Protein AF-A0A916GUB9-F1 (afdb_monomer_lite)

Radius of gyration: 24.17 Å; chains: 1; bounding box: 58×44×55 Å

Foldseek 3Di:
DDPVVVVVVVVPDDVVVVVVVVVVVVVVVVVVVVVVVPPDDPPPPDDDDDDPVPCPLCPDLVNLLPDDLVRLVVVLVVLVVQLVVCVVVVPPVSNVSSVVSSVSSVVSSVVVVCVVPVPD

Structure (mmCIF, N/CA/C/O backbone):
data_AF-A0A916GUB9-F1
#
_entry.id   AF-A0A916GUB9-F1
#
loop_
_atom_site.group_PDB
_atom_site.id
_atom_site.type_symbol
_atom_site.label_atom_id
_atom_site.label_alt_id
_atom_site.label_comp_id
_atom_site.label_asym_id
_atom_site.label_entity_id
_atom_site.label_seq_id
_atom_site.pdbx_PDB_ins_code
_atom_site.Cartn_x
_atom_site.Cartn_y
_atom_site.Cartn_z
_atom_site.occupancy
_atom_site.B_iso_or_equiv
_atom_site.auth_seq_id
_atom_site.auth_comp_id
_atom_site.auth_asym_id
_atom_site.auth_atom_id
_atom_site.pdbx_PDB_model_num
ATOM 1 N N . MET A 1 1 ? 25.498 33.301 -8.207 1.00 45.38 1 MET A N 1
ATOM 2 C CA . MET A 1 1 ? 26.503 32.468 -7.508 1.00 45.38 1 MET A CA 1
ATOM 3 C C . MET A 1 1 ? 27.447 31.891 -8.542 1.00 45.38 1 MET A C 1
ATOM 5 O O . MET A 1 1 ? 26.970 31.306 -9.508 1.00 45.38 1 MET A O 1
ATOM 9 N N . ARG A 1 2 ? 28.760 32.113 -8.405 1.00 70.56 2 ARG A N 1
ATOM 10 C CA . ARG A 1 2 ? 29.756 31.510 -9.309 1.00 70.56 2 ARG A CA 1
ATOM 11 C C . ARG A 1 2 ? 29.989 30.057 -8.880 1.00 70.56 2 ARG A C 1
ATOM 13 O O . ARG A 1 2 ? 30.106 29.785 -7.693 1.00 70.56 2 ARG A O 1
ATOM 20 N N . ILE A 1 3 ? 30.104 29.136 -9.842 1.00 69.81 3 ILE A N 1
ATOM 21 C CA . ILE A 1 3 ? 30.292 27.682 -9.622 1.00 69.81 3 ILE A CA 1
ATOM 22 C C . ILE A 1 3 ? 31.494 27.361 -8.701 1.00 69.81 3 ILE A C 1
ATOM 24 O O . ILE A 1 3 ? 31.486 26.340 -8.016 1.00 69.81 3 ILE A O 1
ATOM 28 N N . GLY A 1 4 ? 32.495 28.248 -8.625 1.00 65.88 4 GLY A N 1
ATOM 29 C CA . GLY A 1 4 ? 33.649 28.105 -7.729 1.00 65.88 4 GLY A CA 1
ATOM 30 C C . GLY A 1 4 ? 33.305 28.109 -6.232 1.00 65.88 4 GLY A C 1
ATOM 31 O O . GLY A 1 4 ? 33.873 27.316 -5.491 1.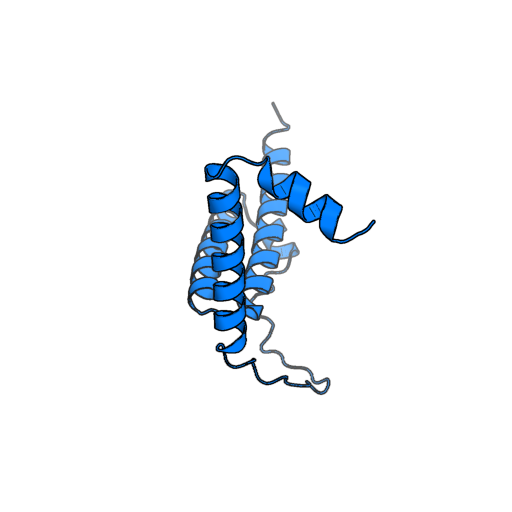00 65.88 4 GLY A O 1
ATOM 32 N N . GLU A 1 5 ? 32.329 28.912 -5.788 1.00 72.31 5 GLU A N 1
ATOM 33 C CA . GLU A 1 5 ? 31.966 29.040 -4.359 1.00 72.31 5 GLU A CA 1
ATOM 34 C C . GLU A 1 5 ? 31.295 27.774 -3.799 1.00 72.31 5 GLU A C 1
ATOM 36 O O . GLU A 1 5 ? 31.374 27.485 -2.608 1.00 72.31 5 GLU A O 1
ATOM 41 N N . ILE A 1 6 ? 30.630 26.999 -4.658 1.00 65.00 6 ILE A N 1
ATOM 42 C CA . ILE A 1 6 ? 29.949 25.757 -4.268 1.00 65.00 6 ILE A CA 1
ATOM 43 C C . ILE A 1 6 ? 30.963 24.620 -4.106 1.00 65.00 6 ILE A C 1
ATOM 45 O O . ILE A 1 6 ? 30.826 23.796 -3.202 1.00 65.00 6 ILE A O 1
ATOM 49 N N . ARG A 1 7 ? 32.000 24.593 -4.954 1.00 66.38 7 ARG A N 1
ATOM 50 C CA . ARG A 1 7 ? 33.064 23.584 -4.903 1.00 66.38 7 ARG A CA 1
ATOM 51 C C . ARG A 1 7 ? 33.929 23.744 -3.648 1.00 66.38 7 ARG A C 1
ATOM 53 O O . ARG A 1 7 ? 34.259 22.745 -3.023 1.00 66.38 7 ARG A O 1
ATOM 60 N N . ASP A 1 8 ? 34.188 24.985 -3.241 1.00 74.38 8 ASP A N 1
ATOM 61 C CA . ASP A 1 8 ? 34.954 25.305 -2.030 1.00 74.38 8 ASP A CA 1
ATOM 62 C C . ASP A 1 8 ? 34.211 24.877 -0.751 1.00 74.38 8 ASP A C 1
ATOM 64 O O . ASP A 1 8 ? 34.774 24.242 0.138 1.00 74.38 8 ASP A O 1
ATOM 68 N N . ARG A 1 9 ? 32.891 25.110 -0.692 1.00 69.00 9 ARG A N 1
ATOM 69 C CA . ARG A 1 9 ? 32.035 24.627 0.409 1.00 69.00 9 ARG A CA 1
ATOM 70 C C . ARG A 1 9 ? 31.974 23.109 0.488 1.00 69.00 9 ARG A C 1
ATOM 72 O O . ARG A 1 9 ? 31.916 22.560 1.583 1.00 69.00 9 ARG A O 1
ATOM 79 N N . TRP A 1 10 ? 31.987 22.440 -0.661 1.00 67.06 10 TRP A N 1
ATOM 80 C CA . TRP A 1 10 ? 32.025 20.985 -0.724 1.00 67.06 10 TRP A CA 1
ATOM 81 C C . TRP A 1 10 ? 33.336 20.419 -0.193 1.00 67.06 10 TRP A C 1
ATOM 83 O O . TRP A 1 10 ? 33.336 19.325 0.369 1.00 67.06 10 TRP A O 1
ATOM 93 N N . ASP A 1 11 ? 34.443 21.150 -0.332 1.00 75.44 11 ASP A N 1
ATOM 94 C CA . ASP A 1 11 ? 35.737 20.637 0.091 1.00 75.44 11 ASP A CA 1
ATOM 95 C C . ASP A 1 11 ? 35.897 20.575 1.616 1.00 75.44 11 ASP A C 1
ATOM 97 O O . ASP A 1 11 ? 36.527 19.649 2.124 1.00 75.44 11 ASP A O 1
ATOM 101 N N . HIS A 1 12 ? 35.193 21.456 2.334 1.00 73.56 12 HIS A N 1
ATOM 102 C CA . HIS A 1 12 ? 35.114 21.500 3.800 1.00 73.56 12 HIS A CA 1
ATOM 103 C C . HIS A 1 12 ? 34.238 20.401 4.420 1.00 73.56 12 HIS A C 1
ATOM 105 O O . HIS A 1 12 ? 34.196 20.247 5.642 1.00 73.56 12 HIS A O 1
ATOM 111 N N . VAL A 1 13 ? 33.511 19.635 3.606 1.00 72.19 13 VAL A N 1
ATOM 112 C CA . VAL A 1 13 ? 32.677 18.537 4.094 1.00 72.19 13 VAL A CA 1
ATOM 113 C C . VAL A 1 13 ? 33.550 17.292 4.295 1.00 72.19 13 VAL A C 1
ATOM 115 O O . VAL A 1 13 ? 34.334 16.927 3.418 1.00 72.19 13 VAL A O 1
ATOM 118 N N . SER A 1 14 ? 33.406 16.615 5.441 1.00 80.00 14 SER A N 1
ATOM 119 C CA . SER A 1 14 ? 34.119 15.364 5.751 1.00 80.00 14 SER A CA 1
ATOM 120 C C . SER A 1 14 ? 34.040 14.353 4.599 1.00 80.00 14 SER A C 1
ATOM 122 O O . SER A 1 14 ? 32.972 14.162 4.008 1.00 80.00 14 SER A O 1
ATOM 124 N N . GLN A 1 15 ? 35.151 13.657 4.309 1.00 74.19 15 GLN A N 1
ATOM 125 C CA . GLN A 1 15 ? 35.197 12.592 3.294 1.00 74.19 15 GLN A CA 1
ATOM 126 C C . GLN A 1 15 ? 34.095 11.543 3.497 1.00 74.19 15 GLN A C 1
ATOM 128 O O . GLN A 1 15 ? 33.574 11.007 2.522 1.00 74.19 15 GLN A O 1
ATOM 133 N N . GLN A 1 16 ? 33.686 11.299 4.743 1.00 73.00 16 GLN A N 1
ATOM 134 C CA . GLN A 1 16 ? 32.601 10.377 5.063 1.00 73.00 16 GLN A CA 1
ATOM 135 C C . GLN A 1 16 ? 31.252 10.856 4.503 1.00 73.00 16 GLN A C 1
ATOM 137 O O . GLN A 1 16 ? 30.517 10.080 3.902 1.00 73.00 16 GLN A O 1
ATOM 142 N N . THR A 1 17 ? 30.947 12.149 4.613 1.00 78.38 17 THR A N 1
ATOM 143 C CA . THR A 1 17 ? 29.738 12.743 4.026 1.00 78.38 17 THR A CA 1
ATOM 144 C C . THR A 1 17 ? 29.818 12.773 2.501 1.00 78.38 17 THR A C 1
ATOM 146 O O . THR A 1 17 ? 28.821 12.503 1.833 1.00 78.38 17 THR A O 1
ATOM 149 N N . LYS A 1 18 ? 31.011 13.027 1.935 1.00 78.56 18 LYS A N 1
ATOM 150 C CA . LYS A 1 18 ? 31.235 12.923 0.482 1.00 78.56 18 LYS A CA 1
ATOM 151 C C . LYS A 1 18 ? 30.940 11.499 -0.015 1.00 78.56 18 LYS A C 1
ATOM 153 O O . LYS A 1 18 ? 30.280 11.340 -1.038 1.00 78.56 18 LYS A O 1
ATOM 158 N N . ALA A 1 19 ? 31.358 10.476 0.735 1.00 78.94 19 ALA A N 1
ATOM 159 C CA . ALA A 1 19 ? 31.106 9.071 0.419 1.00 78.94 19 ALA A CA 1
ATOM 160 C C . ALA A 1 19 ? 29.618 8.691 0.514 1.00 78.94 19 ALA A C 1
ATOM 162 O O . ALA A 1 19 ? 29.123 7.978 -0.355 1.00 78.94 19 ALA A O 1
ATOM 163 N N . ILE A 1 20 ? 28.885 9.207 1.508 1.00 80.12 20 ILE A N 1
ATOM 164 C CA . ILE A 1 20 ? 27.432 8.984 1.633 1.00 80.12 20 ILE A CA 1
ATOM 165 C C . ILE A 1 20 ? 26.688 9.577 0.432 1.00 80.12 20 ILE A C 1
ATOM 167 O O . ILE A 1 20 ? 25.839 8.912 -0.158 1.00 80.12 20 ILE A O 1
ATOM 171 N N . ILE A 1 21 ? 27.028 10.804 0.029 1.00 83.31 21 ILE A N 1
ATOM 172 C CA . ILE A 1 21 ? 26.383 11.457 -1.117 1.00 83.31 21 ILE A CA 1
ATOM 173 C C . ILE A 1 21 ? 26.734 10.732 -2.421 1.00 83.31 21 ILE A C 1
ATOM 175 O O . ILE A 1 21 ? 25.843 10.465 -3.224 1.00 83.31 21 ILE A O 1
ATOM 179 N N . ALA A 1 22 ? 28.001 10.356 -2.620 1.00 81.06 22 ALA A N 1
ATOM 180 C CA . ALA A 1 22 ? 28.410 9.565 -3.779 1.00 81.06 22 ALA A CA 1
ATOM 181 C C . ALA A 1 22 ? 27.686 8.206 -3.831 1.00 81.06 22 ALA A C 1
ATOM 183 O O . ALA A 1 22 ? 27.224 7.799 -4.896 1.00 81.06 22 ALA A O 1
ATOM 184 N N . GLY A 1 23 ? 27.518 7.544 -2.681 1.00 80.81 23 GLY A N 1
ATOM 185 C CA . GLY A 1 23 ? 26.741 6.312 -2.560 1.00 80.81 23 GLY A CA 1
ATOM 186 C C . GLY A 1 23 ? 25.264 6.506 -2.913 1.00 80.81 23 GLY A C 1
ATOM 187 O O . GLY A 1 23 ? 24.708 5.718 -3.673 1.00 80.81 23 GLY A O 1
ATOM 188 N N . GLY A 1 24 ? 24.638 7.587 -2.438 1.00 83.31 24 GLY A N 1
ATOM 189 C CA . GLY A 1 24 ? 23.251 7.921 -2.776 1.00 83.31 24 GLY A CA 1
ATOM 190 C C . GLY A 1 24 ? 23.048 8.189 -4.271 1.00 83.31 24 GLY A C 1
ATOM 191 O O . GLY A 1 24 ? 22.119 7.656 -4.876 1.00 83.31 24 GLY A O 1
ATOM 192 N N . VAL A 1 25 ? 23.953 8.952 -4.892 1.00 86.94 25 VAL A N 1
ATOM 193 C CA . VAL A 1 25 ? 23.923 9.221 -6.341 1.00 86.94 25 VAL A CA 1
ATOM 194 C C . VAL A 1 25 ? 24.086 7.930 -7.149 1.00 86.94 25 VAL A C 1
ATOM 196 O O . VAL A 1 25 ? 23.391 7.750 -8.148 1.00 86.94 25 VAL A O 1
ATOM 199 N N . LEU A 1 26 ? 24.943 7.005 -6.702 1.00 84.56 26 LEU A N 1
ATOM 200 C CA . LEU A 1 26 ? 25.152 5.713 -7.360 1.00 84.56 26 LEU A CA 1
ATOM 201 C C . LEU A 1 26 ? 23.878 4.851 -7.367 1.00 84.56 26 LEU A C 1
ATOM 203 O O . LEU A 1 26 ? 23.546 4.268 -8.397 1.00 84.56 26 LEU A O 1
ATOM 207 N N . VAL A 1 27 ? 23.139 4.802 -6.253 1.00 84.81 27 VAL A N 1
ATOM 208 C CA . VAL A 1 27 ? 21.881 4.037 -6.150 1.00 84.81 27 VAL A CA 1
ATOM 209 C C . VAL A 1 27 ? 20.796 4.620 -7.057 1.00 84.81 27 VAL A C 1
ATOM 211 O O . VAL A 1 27 ? 20.108 3.870 -7.747 1.00 84.81 27 VAL A O 1
ATOM 214 N N . ILE A 1 28 ? 20.670 5.949 -7.112 1.00 82.56 28 ILE A N 1
ATOM 215 C CA . ILE A 1 28 ? 19.690 6.624 -7.977 1.00 82.56 28 ILE A CA 1
ATOM 216 C C . ILE A 1 28 ? 20.023 6.396 -9.455 1.00 82.56 28 ILE A C 1
ATOM 218 O O . ILE A 1 28 ? 19.137 6.062 -10.241 1.00 82.56 28 ILE A O 1
ATOM 222 N N . ALA A 1 29 ? 21.297 6.528 -9.833 1.00 81.56 29 ALA A N 1
ATOM 223 C CA . ALA A 1 29 ? 21.741 6.273 -11.200 1.00 81.56 29 ALA A CA 1
ATOM 224 C C . ALA A 1 29 ? 21.477 4.818 -11.619 1.00 81.56 29 ALA A C 1
ATOM 226 O O . ALA A 1 29 ? 20.977 4.575 -12.716 1.00 81.56 29 ALA A O 1
ATOM 227 N N . LEU A 1 30 ? 21.747 3.855 -10.732 1.00 84.94 30 LEU A N 1
ATOM 228 C CA . LEU A 1 30 ? 21.461 2.444 -10.985 1.00 84.94 30 LEU A CA 1
ATOM 229 C C . LEU A 1 30 ? 19.952 2.185 -11.117 1.00 84.94 30 LEU A C 1
ATOM 231 O O . LEU A 1 30 ? 19.537 1.484 -12.036 1.00 84.94 30 LEU A O 1
ATOM 235 N N . GLY A 1 31 ? 19.128 2.800 -10.262 1.00 82.62 31 GLY A N 1
ATOM 236 C CA . GLY A 1 31 ? 17.667 2.729 -10.351 1.00 82.62 31 GLY A CA 1
ATOM 237 C C . GLY A 1 31 ? 17.119 3.294 -11.664 1.00 82.62 31 GLY A C 1
ATOM 238 O O . GLY A 1 31 ? 16.232 2.693 -12.265 1.00 82.62 31 GLY A O 1
ATOM 239 N N . TRP A 1 32 ? 17.691 4.395 -12.162 1.00 86.94 32 TRP A N 1
ATOM 240 C CA . TRP A 1 32 ? 17.301 4.989 -13.445 1.00 86.94 32 TRP A CA 1
ATOM 241 C C . TRP A 1 32 ? 17.700 4.120 -14.644 1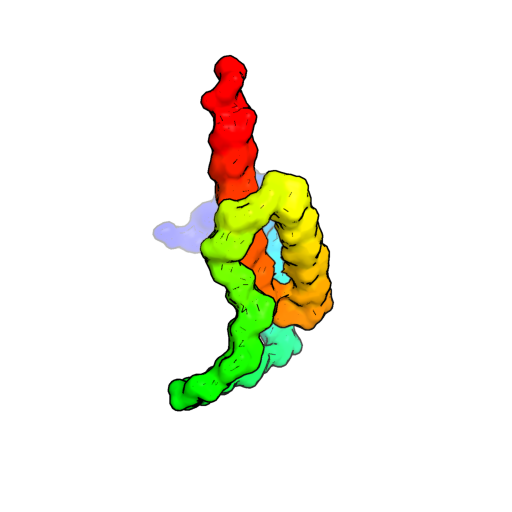.00 86.94 32 TRP A C 1
ATOM 243 O O . TRP A 1 32 ? 16.923 3.962 -15.581 1.00 86.94 32 TRP A O 1
ATOM 253 N N . ILE A 1 33 ? 18.893 3.517 -14.618 1.00 79.50 33 ILE A N 1
ATOM 254 C CA . ILE A 1 33 ? 19.333 2.586 -15.669 1.00 79.50 33 ILE A CA 1
ATOM 255 C C . ILE A 1 33 ? 18.430 1.346 -15.701 1.00 79.50 33 ILE A C 1
ATOM 257 O O . ILE A 1 33 ? 18.020 0.926 -16.780 1.00 79.50 33 ILE A O 1
ATOM 261 N N . ILE A 1 34 ? 18.067 0.792 -14.539 1.00 76.69 34 ILE A N 1
ATOM 262 C CA . ILE A 1 34 ? 17.118 -0.329 -14.447 1.00 76.69 34 ILE A CA 1
ATOM 263 C C . ILE A 1 34 ? 15.740 0.082 -14.983 1.00 76.69 34 ILE A C 1
ATOM 265 O O . ILE A 1 34 ? 15.150 -0.664 -15.759 1.00 76.69 34 ILE A O 1
ATOM 269 N N . TYR A 1 35 ? 15.256 1.280 -14.641 1.00 75.31 35 TYR A N 1
ATOM 270 C CA . TYR A 1 35 ? 14.010 1.838 -15.176 1.00 75.31 35 TYR A CA 1
ATOM 271 C C . TYR A 1 35 ? 14.014 1.955 -16.711 1.00 75.31 35 TYR A C 1
ATOM 273 O O . TYR A 1 35 ? 13.008 1.653 -17.340 1.00 75.31 35 TYR A O 1
ATOM 281 N N . LEU A 1 36 ? 15.142 2.332 -17.325 1.00 75.69 36 LEU A N 1
ATOM 282 C CA . LEU A 1 36 ? 15.275 2.416 -18.788 1.00 75.69 36 LEU A CA 1
ATOM 283 C C . LEU A 1 36 ? 15.425 1.052 -19.482 1.00 75.69 36 LEU A C 1
ATOM 285 O O . LEU A 1 36 ? 15.122 0.938 -20.668 1.00 75.69 36 LEU A O 1
ATOM 289 N N . LEU A 1 37 ? 15.934 0.039 -18.775 1.00 73.50 37 LEU A N 1
ATOM 290 C CA . LEU A 1 37 ? 16.090 -1.327 -19.291 1.00 73.50 37 LEU A CA 1
ATOM 291 C C . LEU A 1 37 ? 14.822 -2.172 -19.127 1.00 73.50 37 LEU A C 1
ATOM 293 O O . LEU A 1 37 ? 14.666 -3.175 -19.824 1.00 73.50 37 LEU A O 1
ATOM 297 N N . LEU A 1 38 ? 13.919 -1.774 -18.227 1.00 70.25 38 LEU A N 1
ATOM 298 C CA . LEU A 1 38 ? 12.570 -2.317 -18.172 1.00 70.25 38 LEU A CA 1
ATOM 299 C C . LEU A 1 38 ? 11.843 -1.909 -19.464 1.00 70.25 38 LEU A C 1
ATOM 301 O O . LEU A 1 38 ? 11.738 -0.714 -19.747 1.00 70.25 38 LEU A O 1
ATOM 3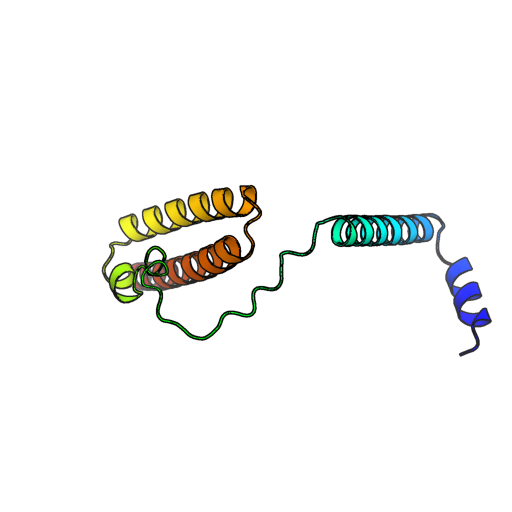05 N N . PRO A 1 39 ? 11.364 -2.869 -20.275 1.00 54.12 39 PRO A N 1
ATOM 306 C CA . PRO A 1 39 ? 10.597 -2.543 -21.466 1.00 54.12 39 PRO A CA 1
ATOM 307 C C . PRO A 1 39 ? 9.377 -1.739 -21.026 1.00 54.12 39 PRO A C 1
ATOM 309 O O . PRO A 1 39 ? 8.570 -2.223 -20.231 1.00 54.12 39 PRO A O 1
ATOM 312 N N . ALA A 1 40 ? 9.277 -0.495 -21.502 1.00 56.16 40 ALA A N 1
ATOM 313 C CA . ALA A 1 40 ? 8.115 0.334 -21.234 1.00 56.16 40 ALA A CA 1
ATOM 314 C C . ALA A 1 40 ? 6.866 -0.467 -21.642 1.00 56.16 40 ALA A C 1
ATOM 316 O O . ALA A 1 40 ? 6.834 -0.979 -22.770 1.00 56.16 40 ALA A O 1
ATOM 317 N N . PRO A 1 41 ? 5.876 -0.637 -20.747 1.00 53.81 41 PRO A N 1
ATOM 318 C CA . PRO A 1 41 ? 4.651 -1.331 -21.102 1.00 53.81 41 PRO A CA 1
ATOM 3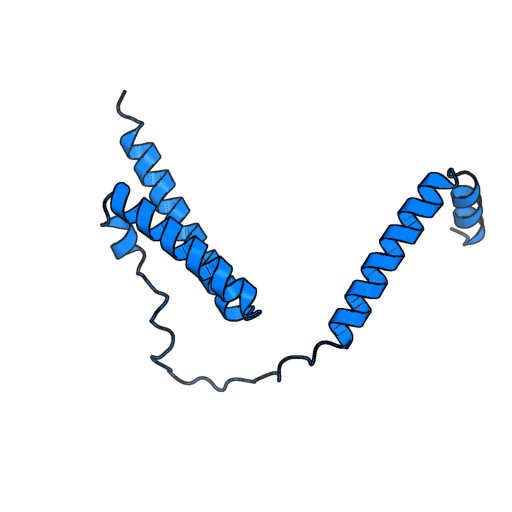19 C C . PRO A 1 41 ? 4.058 -0.632 -22.332 1.00 53.81 41 PRO A C 1
ATOM 321 O O . PRO A 1 41 ? 4.089 0.604 -22.396 1.00 53.81 41 PRO A O 1
ATOM 324 N N . PRO A 1 42 ? 3.593 -1.384 -23.345 1.00 51.62 42 PRO A N 1
ATOM 325 C CA . PRO A 1 42 ? 3.015 -0.782 -24.534 1.00 51.62 42 PRO A CA 1
ATOM 326 C C . PRO A 1 42 ? 1.900 0.160 -24.085 1.00 51.62 42 PRO A C 1
ATOM 328 O O . PRO A 1 42 ? 0.993 -0.247 -23.364 1.00 51.62 42 PRO A O 1
ATOM 331 N N . VAL A 1 43 ? 2.000 1.433 -24.466 1.00 54.97 43 VAL A N 1
ATOM 332 C CA . VAL A 1 43 ? 0.953 2.419 -24.202 1.00 54.97 43 VAL A CA 1
ATOM 333 C C . VAL A 1 43 ? -0.265 1.992 -25.015 1.00 54.97 43 VAL A C 1
ATOM 335 O O . VAL A 1 43 ? -0.354 2.263 -26.212 1.00 54.97 43 VAL A O 1
ATOM 338 N N . VAL A 1 44 ? -1.177 1.264 -24.376 1.00 57.59 44 VAL A N 1
ATOM 339 C CA . VAL A 1 44 ? -2.487 0.948 -24.935 1.00 57.59 44 VAL A CA 1
ATOM 340 C C . VAL A 1 44 ? -3.332 2.206 -24.782 1.00 57.59 44 VAL A C 1
ATOM 342 O O . VAL A 1 44 ? -3.765 2.559 -23.690 1.00 57.59 44 VAL A O 1
ATOM 345 N N . LEU A 1 45 ? -3.518 2.929 -25.884 1.00 54.41 45 LEU A N 1
ATOM 346 C CA . LEU A 1 45 ? -4.577 3.925 -25.989 1.00 54.41 45 LEU A CA 1
ATOM 347 C C . LEU A 1 45 ? -5.895 3.151 -26.105 1.00 54.41 45 LEU A C 1
ATOM 349 O O . LEU A 1 45 ? -6.248 2.714 -27.199 1.00 54.41 45 LEU A O 1
ATOM 353 N N . GLU A 1 46 ? -6.581 2.918 -24.987 1.00 50.06 46 GLU A N 1
ATOM 354 C CA . GLU A 1 46 ? -7.910 2.300 -24.999 1.00 50.06 46 GLU A CA 1
ATOM 355 C C . GLU A 1 46 ? -8.925 3.224 -25.693 1.00 50.06 46 GLU A C 1
ATOM 357 O O . GLU A 1 46 ? -9.109 4.374 -25.275 1.00 50.06 46 GLU A O 1
ATOM 362 N N . PRO A 1 47 ? -9.624 2.756 -26.742 1.00 46.22 47 PRO A N 1
ATOM 363 C CA . PRO A 1 47 ? -10.889 3.345 -27.127 1.00 46.22 47 PRO A CA 1
ATOM 364 C C . PRO A 1 47 ? -11.959 2.912 -26.118 1.00 46.22 47 PRO A C 1
ATOM 366 O O . PRO A 1 47 ? -12.139 1.726 -25.864 1.00 46.22 47 PRO A O 1
ATOM 369 N N . SER A 1 48 ? -12.675 3.898 -25.577 1.00 51.34 48 SER A N 1
ATOM 370 C CA . SER A 1 48 ? -13.911 3.760 -24.796 1.00 51.34 48 SER A CA 1
ATOM 371 C C . SER A 1 48 ? -14.753 2.551 -25.228 1.00 51.34 48 SER A C 1
ATOM 373 O O . SER A 1 48 ? -15.293 2.540 -26.336 1.00 51.34 48 SER A O 1
ATOM 375 N N . GLY A 1 49 ? -14.897 1.559 -24.355 1.00 45.06 49 GLY A N 1
ATOM 376 C CA . GLY A 1 49 ? -15.740 0.395 -24.599 1.00 45.06 49 GLY A CA 1
ATOM 377 C C . GLY A 1 49 ? -15.921 -0.426 -23.329 1.00 45.06 49 GLY A C 1
ATOM 378 O O . GLY A 1 49 ? -14.948 -0.926 -22.784 1.00 45.06 49 GLY A O 1
ATOM 379 N N . ASP A 1 50 ? -17.168 -0.504 -22.863 1.00 55.53 50 ASP A N 1
ATOM 380 C CA . ASP A 1 50 ? -17.698 -1.432 -21.856 1.00 55.53 50 ASP A CA 1
ATOM 381 C C . ASP A 1 50 ? -16.969 -2.791 -21.830 1.00 55.53 50 ASP A C 1
ATOM 383 O O . ASP A 1 50 ? -17.112 -3.571 -22.773 1.00 55.53 50 ASP A O 1
ATOM 387 N N . ASP A 1 51 ? -16.257 -3.111 -20.740 1.00 48.66 51 ASP A N 1
ATOM 388 C CA . ASP A 1 51 ? -15.762 -4.471 -20.496 1.00 48.66 51 ASP A CA 1
ATOM 389 C C . ASP A 1 51 ? -16.153 -4.970 -19.081 1.00 48.66 51 ASP A C 1
ATOM 391 O O . ASP A 1 51 ? -15.655 -4.466 -18.063 1.00 48.66 51 ASP A O 1
ATOM 395 N N . PRO A 1 52 ? -17.074 -5.951 -18.967 1.00 48.34 52 PRO A N 1
ATOM 396 C CA . PRO A 1 52 ? -17.585 -6.470 -17.692 1.00 48.34 52 PRO A CA 1
ATOM 397 C C . PRO A 1 52 ? -16.563 -7.300 -16.887 1.00 48.34 52 PRO A C 1
ATOM 399 O O . PRO A 1 52 ? -16.862 -7.727 -15.766 1.00 48.34 52 PRO A O 1
ATOM 402 N N . ALA A 1 53 ? -15.348 -7.503 -17.409 1.00 46.00 53 ALA A N 1
ATOM 403 C CA . ALA A 1 53 ? -14.265 -8.225 -16.738 1.00 46.00 53 ALA A CA 1
ATOM 404 C C . ALA A 1 53 ? -13.603 -7.454 -15.571 1.00 46.00 53 ALA A C 1
ATOM 406 O O . ALA A 1 53 ? -12.910 -8.057 -14.754 1.00 46.00 53 ALA A O 1
ATOM 407 N N . HIS A 1 54 ? -13.874 -6.154 -15.403 1.00 45.75 54 HIS A N 1
ATOM 408 C CA . HIS A 1 54 ? -13.323 -5.339 -14.305 1.00 45.75 54 HIS A CA 1
ATOM 409 C C . HIS A 1 54 ? -14.071 -5.453 -12.953 1.00 45.75 54 HIS A C 1
ATOM 411 O O . HIS A 1 54 ? -13.774 -4.706 -12.018 1.00 45.75 54 HIS A O 1
ATOM 417 N N . SER A 1 55 ? -15.041 -6.365 -12.799 1.00 43.31 55 SER A N 1
ATOM 418 C CA . SER A 1 55 ? -15.922 -6.402 -11.611 1.00 43.31 55 SER A CA 1
ATOM 419 C C . SER A 1 55 ? -15.431 -7.244 -10.420 1.00 43.31 55 SER A C 1
ATOM 421 O O . SER A 1 55 ? -16.024 -7.168 -9.348 1.00 43.31 55 SER A O 1
ATOM 423 N N . VAL A 1 56 ? -14.327 -7.994 -10.536 1.00 50.75 56 VAL A N 1
ATOM 424 C CA . VAL A 1 56 ? -13.925 -8.968 -9.492 1.00 50.75 56 VAL A CA 1
ATOM 425 C C . VAL A 1 56 ? -13.354 -8.314 -8.218 1.00 50.75 56 VAL A C 1
ATOM 427 O O . VAL A 1 56 ? -13.414 -8.909 -7.146 1.00 50.75 56 VAL A O 1
ATOM 430 N N . PHE A 1 57 ? -12.870 -7.068 -8.285 1.00 43.84 57 PHE A N 1
ATOM 431 C CA . PHE A 1 57 ? -12.304 -6.351 -7.125 1.00 43.84 57 PHE A CA 1
ATOM 432 C C . PHE A 1 57 ? -13.238 -5.302 -6.507 1.00 43.84 57 PHE A C 1
ATOM 434 O O . PHE A 1 57 ? -12.883 -4.647 -5.523 1.00 43.84 57 PHE A O 1
ATOM 441 N N . ARG A 1 58 ? -14.458 -5.156 -7.037 1.00 48.97 58 ARG A N 1
ATOM 442 C CA . ARG A 1 58 ? -15.508 -4.349 -6.411 1.00 48.97 58 ARG A CA 1
ATOM 443 C C . ARG A 1 58 ? -16.288 -5.220 -5.440 1.00 48.97 58 ARG A C 1
ATOM 445 O O . ARG A 1 58 ? -17.423 -5.596 -5.690 1.00 48.97 58 ARG A O 1
ATOM 452 N N . THR A 1 59 ? -15.692 -5.550 -4.304 1.00 57.09 59 THR A N 1
ATOM 453 C CA . THR A 1 59 ? -16.557 -5.799 -3.149 1.00 57.09 59 THR A CA 1
ATOM 454 C C . THR A 1 59 ? -17.138 -4.445 -2.789 1.00 57.09 59 THR A C 1
ATOM 456 O O . THR A 1 59 ? -16.411 -3.565 -2.324 1.00 57.09 59 THR A O 1
ATOM 459 N N . ASP A 1 60 ? -18.410 -4.254 -3.120 1.00 65.56 60 ASP A N 1
ATOM 460 C CA . ASP A 1 60 ? -19.110 -3.000 -2.884 1.00 65.56 60 ASP A CA 1
ATOM 461 C C . ASP A 1 60 ? -18.987 -2.609 -1.407 1.00 65.56 60 ASP A C 1
ATOM 463 O O . ASP A 1 60 ? -19.045 -3.466 -0.519 1.00 65.56 60 ASP A O 1
ATOM 467 N N . LEU A 1 61 ? -18.793 -1.314 -1.146 1.00 60.44 61 LEU A N 1
ATOM 468 C CA . LEU A 1 61 ? -18.658 -0.751 0.203 1.00 60.44 61 LEU A CA 1
ATOM 469 C C . LEU A 1 61 ? -19.807 -1.222 1.117 1.00 60.44 61 LEU A C 1
ATOM 471 O O . LEU A 1 61 ? -19.573 -1.618 2.256 1.00 60.44 61 LEU A O 1
ATOM 475 N N . ASP A 1 62 ? -21.014 -1.327 0.555 1.00 65.56 62 ASP A N 1
ATOM 476 C CA . ASP A 1 62 ? -22.221 -1.845 1.208 1.00 65.56 62 ASP A CA 1
ATOM 477 C C . ASP A 1 62 ? -22.084 -3.284 1.731 1.00 65.56 62 ASP A C 1
ATOM 479 O O . ASP A 1 62 ? -22.762 -3.681 2.680 1.00 65.56 62 ASP A O 1
ATOM 483 N N . THR A 1 63 ? -21.234 -4.098 1.104 1.00 74.19 63 THR A N 1
ATOM 484 C CA . THR A 1 63 ? -20.962 -5.477 1.528 1.00 74.19 63 THR A CA 1
ATOM 485 C C . THR A 1 63 ? -19.984 -5.489 2.702 1.00 74.19 63 THR A C 1
ATOM 487 O O . THR A 1 63 ? -20.219 -6.192 3.684 1.00 74.19 63 THR A O 1
ATOM 490 N N . LEU A 1 64 ? -18.941 -4.650 2.661 1.00 68.31 64 LEU A N 1
ATOM 491 C CA . LEU A 1 64 ? -17.984 -4.480 3.765 1.00 68.31 64 LEU A CA 1
ATOM 492 C C . LEU A 1 64 ? -18.666 -3.909 5.024 1.00 68.31 64 LEU A C 1
ATOM 494 O O . LEU A 1 64 ? -18.383 -4.316 6.156 1.00 68.31 64 LEU A O 1
ATOM 498 N N . GLU A 1 65 ? -19.630 -3.007 4.843 1.00 69.31 65 GLU A N 1
ATOM 499 C CA . GLU A 1 65 ? -20.427 -2.443 5.933 1.00 69.31 65 GLU A CA 1
ATOM 500 C C . GLU A 1 65 ? -21.381 -3.454 6.582 1.00 69.31 65 GLU A C 1
ATOM 502 O O . GLU A 1 65 ? -21.655 -3.345 7.778 1.00 69.31 65 GLU A O 1
ATOM 507 N N . LYS A 1 66 ? -21.816 -4.494 5.866 1.00 76.06 66 LYS A N 1
ATOM 508 C CA . LYS A 1 66 ? -22.693 -5.548 6.412 1.00 76.06 66 LYS A CA 1
ATOM 509 C C . LYS A 1 66 ? -21.943 -6.713 7.063 1.00 76.06 66 LYS A C 1
ATOM 511 O O . LY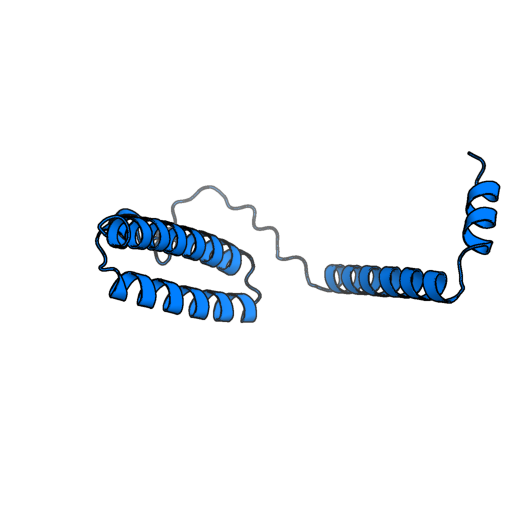S A 1 66 ? -22.543 -7.432 7.855 1.00 76.06 66 LYS A O 1
ATOM 516 N N . MET A 1 67 ? -20.652 -6.884 6.770 1.00 75.00 67 MET A N 1
ATOM 517 C CA . MET A 1 67 ? -19.815 -7.938 7.363 1.00 75.00 67 MET A CA 1
ATOM 518 C C . MET A 1 67 ? -19.604 -7.735 8.868 1.00 75.00 67 MET A C 1
ATOM 520 O O . MET A 1 67 ? -19.440 -6.610 9.342 1.00 75.00 67 MET A O 1
ATOM 524 N N . SER A 1 68 ? -19.568 -8.815 9.642 1.00 79.62 68 SER A N 1
ATOM 525 C CA . SER A 1 68 ? -19.185 -8.749 11.055 1.00 79.62 68 SER A CA 1
ATOM 526 C C . SER A 1 68 ? -17.717 -8.336 11.220 1.00 79.62 68 SER A C 1
ATOM 528 O O . SER A 1 68 ? -16.925 -8.350 10.278 1.00 79.62 68 SER A O 1
ATOM 530 N N . LEU A 1 69 ? -17.341 -7.942 12.435 1.00 75.19 69 LEU A N 1
ATOM 531 C CA . LEU A 1 69 ? -15.987 -7.481 12.751 1.00 75.19 69 LEU A CA 1
ATOM 532 C C . LEU A 1 69 ? -14.923 -8.565 12.480 1.00 75.19 69 LEU A C 1
ATOM 534 O O . LEU A 1 69 ? -13.849 -8.267 11.949 1.00 75.19 69 LEU A O 1
ATOM 538 N N . ASP A 1 70 ? -15.253 -9.825 12.765 1.00 78.25 70 ASP A N 1
ATOM 539 C CA . ASP A 1 70 ? -14.385 -10.978 12.508 1.00 78.25 70 ASP A CA 1
ATOM 540 C C . ASP A 1 70 ? -14.270 -11.288 11.008 1.00 78.25 70 ASP A C 1
ATOM 542 O O . ASP A 1 70 ? -13.166 -11.515 10.506 1.00 78.25 70 ASP A O 1
ATOM 546 N N . GLU A 1 71 ? -15.382 -11.221 10.268 1.00 79.94 71 GLU A N 1
ATOM 547 C CA . GLU A 1 71 ? -15.402 -11.405 8.809 1.00 79.94 71 GLU A CA 1
ATOM 548 C C . GLU A 1 71 ? -14.616 -10.304 8.095 1.00 79.94 71 GLU A C 1
ATOM 550 O O . GLU A 1 71 ? -13.815 -10.585 7.207 1.00 79.94 71 GLU A O 1
ATOM 555 N N . LEU A 1 72 ? -14.769 -9.055 8.536 1.00 76.38 72 LEU A N 1
ATOM 556 C CA . LEU A 1 72 ? -14.054 -7.917 7.973 1.00 76.38 72 LEU A CA 1
ATOM 557 C C . LEU A 1 72 ? -12.547 -7.993 8.267 1.00 76.38 72 LEU A C 1
ATOM 559 O O . LEU A 1 72 ? -11.723 -7.653 7.421 1.00 76.38 72 LEU A O 1
ATOM 563 N N . THR A 1 73 ? -12.166 -8.506 9.439 1.00 79.25 73 THR A N 1
ATOM 564 C CA . THR A 1 73 ? -10.758 -8.760 9.783 1.00 79.25 73 THR A CA 1
ATOM 565 C C . THR A 1 73 ? -10.156 -9.873 8.918 1.00 79.25 73 THR A C 1
ATOM 567 O O . THR A 1 73 ? -9.004 -9.769 8.483 1.00 79.25 73 THR A O 1
ATOM 570 N N . ALA A 1 74 ? -10.916 -10.939 8.647 1.00 81.56 74 ALA A N 1
ATOM 571 C CA . ALA A 1 74 ? -10.497 -12.007 7.742 1.00 81.56 74 ALA A CA 1
ATOM 572 C C . ALA A 1 74 ? -10.359 -11.505 6.294 1.00 81.56 74 ALA A C 1
ATOM 574 O O . ALA A 1 74 ? -9.372 -11.820 5.629 1.00 81.56 74 ALA A O 1
ATOM 575 N N . GLU A 1 75 ? -11.287 -10.661 5.846 1.00 80.56 75 GLU A N 1
ATOM 576 C CA . GLU A 1 75 ? -11.289 -10.036 4.522 1.00 80.56 75 GLU A CA 1
ATOM 577 C C . GLU A 1 75 ? -10.084 -9.101 4.325 1.00 80.56 75 GLU A C 1
ATOM 579 O O . GLU A 1 75 ? -9.394 -9.177 3.308 1.00 80.56 75 GLU A O 1
ATOM 584 N N . VAL A 1 76 ? -9.745 -8.277 5.324 1.00 81.62 76 VAL A N 1
ATOM 585 C CA . VAL A 1 76 ? -8.531 -7.439 5.297 1.00 81.62 76 VAL A CA 1
ATOM 586 C C . VAL A 1 76 ? -7.273 -8.301 5.154 1.00 81.62 76 VAL A C 1
ATOM 588 O O . VAL A 1 76 ? -6.426 -8.008 4.311 1.00 81.62 76 VAL A O 1
ATOM 591 N N . LYS A 1 77 ? -7.161 -9.406 5.904 1.00 82.19 77 LYS A N 1
ATOM 592 C CA . LYS A 1 77 ? -6.020 -10.334 5.782 1.00 82.19 77 LYS A CA 1
ATOM 593 C C . LYS A 1 77 ? -5.957 -11.010 4.411 1.00 82.19 77 LYS A C 1
ATOM 595 O O . LYS A 1 77 ? -4.869 -11.171 3.857 1.00 82.19 77 LYS A O 1
ATOM 600 N N . ALA A 1 78 ? -7.104 -11.397 3.853 1.00 81.50 78 ALA A N 1
ATOM 601 C CA . ALA A 1 78 ? -7.177 -11.979 2.516 1.00 81.50 78 ALA A CA 1
ATOM 602 C C . ALA A 1 78 ? -6.715 -10.979 1.441 1.00 81.50 78 ALA A C 1
ATOM 604 O O . ALA A 1 78 ? -5.948 -11.343 0.546 1.00 81.50 78 ALA A O 1
ATOM 605 N N . ARG A 1 79 ? -7.094 -9.702 1.575 1.00 78.38 79 ARG A N 1
ATOM 606 C CA . ARG A 1 79 ? -6.662 -8.612 0.685 1.00 78.38 79 ARG A CA 1
ATOM 607 C C . ARG A 1 79 ? -5.183 -8.282 0.813 1.00 78.38 79 ARG A C 1
ATOM 609 O O . ARG A 1 79 ? -4.532 -8.063 -0.202 1.00 78.38 79 ARG A O 1
ATOM 616 N N . GLU A 1 80 ? -4.620 -8.305 2.019 1.00 80.50 80 GLU A N 1
ATOM 617 C CA . GLU A 1 80 ? -3.170 -8.154 2.211 1.00 80.50 80 GLU A CA 1
ATOM 618 C C . GLU A 1 80 ? -2.394 -9.277 1.516 1.00 80.50 80 GLU A C 1
ATOM 620 O O . GLU A 1 80 ? -1.410 -9.021 0.820 1.00 80.50 80 GLU A O 1
ATOM 625 N N . ALA A 1 81 ? -2.861 -10.522 1.636 1.00 79.38 81 ALA A N 1
ATOM 626 C CA . ALA A 1 81 ? -2.256 -11.651 0.936 1.00 79.38 81 ALA A CA 1
ATOM 627 C C . ALA A 1 81 ? -2.370 -11.512 -0.594 1.00 79.38 81 ALA A C 1
ATOM 629 O O . ALA A 1 81 ? -1.411 -11.810 -1.314 1.00 79.38 81 ALA A O 1
ATOM 630 N N . ALA A 1 82 ? -3.511 -11.023 -1.092 1.00 73.00 82 ALA A N 1
ATOM 631 C CA . ALA A 1 82 ? -3.722 -10.745 -2.511 1.00 73.00 82 ALA A CA 1
ATOM 632 C C . ALA A 1 82 ? -2.806 -9.620 -3.021 1.00 73.00 82 ALA A C 1
ATOM 634 O O . ALA A 1 82 ? -2.173 -9.787 -4.061 1.00 73.00 82 ALA A O 1
ATOM 635 N N . LEU A 1 83 ? -2.640 -8.537 -2.257 1.00 74.44 83 LEU A N 1
ATOM 636 C CA . LEU A 1 83 ? -1.721 -7.441 -2.570 1.00 74.44 83 LEU A CA 1
ATOM 637 C C . LEU A 1 83 ? -0.267 -7.924 -2.633 1.00 74.44 83 LEU A C 1
ATOM 639 O O . LEU A 1 83 ? 0.459 -7.584 -3.562 1.00 74.44 83 LEU A O 1
ATOM 643 N N . ILE A 1 84 ? 0.162 -8.768 -1.689 1.00 76.12 84 ILE A N 1
ATOM 644 C CA . ILE A 1 84 ? 1.505 -9.370 -1.708 1.00 76.12 84 ILE A CA 1
ATOM 645 C C . ILE A 1 84 ? 1.698 -10.225 -2.968 1.00 76.12 84 ILE A C 1
ATOM 647 O O . ILE A 1 84 ? 2.787 -10.236 -3.547 1.00 76.12 84 ILE A O 1
ATOM 651 N N . LYS A 1 85 ? 0.660 -10.946 -3.405 1.00 75.06 85 LYS A N 1
ATOM 652 C CA . LYS A 1 85 ? 0.698 -11.763 -4.622 1.00 75.06 85 LYS A CA 1
ATOM 653 C C . LYS A 1 85 ? 0.744 -10.902 -5.891 1.00 75.06 85 LYS A C 1
ATOM 655 O O . LYS A 1 85 ? 1.578 -11.182 -6.747 1.00 75.06 85 LYS A O 1
ATOM 660 N N . ALA A 1 86 ? -0.069 -9.850 -5.977 1.00 69.25 86 ALA A N 1
ATOM 661 C CA . ALA A 1 86 ? -0.068 -8.892 -7.087 1.00 69.25 86 ALA A CA 1
ATOM 662 C C . ALA A 1 86 ? 1.273 -8.144 -7.184 1.00 69.25 86 ALA A C 1
ATOM 664 O O . ALA A 1 86 ? 1.871 -8.052 -8.253 1.00 69.25 86 ALA A O 1
ATOM 665 N N . ASN A 1 87 ? 1.832 -7.727 -6.043 1.00 72.00 87 ASN A N 1
ATOM 666 C CA . ASN A 1 87 ? 3.138 -7.068 -5.989 1.00 72.00 87 ASN A CA 1
ATOM 667 C C . ASN A 1 87 ? 4.275 -7.993 -6.453 1.00 72.00 87 ASN A C 1
ATOM 669 O O . ASN A 1 87 ? 5.203 -7.553 -7.124 1.00 72.00 87 ASN A O 1
ATOM 673 N N . LYS A 1 88 ? 4.186 -9.299 -6.165 1.00 75.44 88 LYS A N 1
ATOM 674 C CA . LYS A 1 88 ? 5.119 -10.305 -6.707 1.00 75.44 88 LYS A CA 1
ATOM 675 C C . LYS A 1 88 ? 4.950 -10.543 -8.209 1.00 75.44 88 LYS A C 1
ATOM 677 O O . LYS A 1 88 ? 5.918 -10.940 -8.850 1.00 75.44 88 LYS A O 1
ATOM 682 N N . ALA A 1 89 ? 3.752 -10.337 -8.753 1.00 71.94 89 ALA A N 1
ATOM 683 C CA . ALA A 1 89 ? 3.495 -10.421 -10.189 1.00 71.94 89 ALA A CA 1
ATOM 684 C C . ALA A 1 89 ? 3.996 -9.178 -10.951 1.00 71.94 89 ALA A C 1
ATOM 686 O O . ALA A 1 89 ? 4.111 -9.224 -12.171 1.00 71.94 89 ALA A O 1
ATOM 687 N N . THR A 1 90 ? 4.397 -8.112 -10.243 1.00 70.81 90 THR A N 1
ATOM 688 C CA . THR A 1 90 ? 4.872 -6.837 -10.818 1.00 70.81 90 THR A CA 1
ATOM 689 C C . THR A 1 90 ? 3.811 -6.108 -11.652 1.00 70.81 90 THR A C 1
ATOM 691 O O . THR A 1 90 ? 4.140 -5.218 -12.435 1.00 70.81 90 THR A O 1
ATOM 694 N N . ASP A 1 91 ? 2.536 -6.460 -11.472 1.00 75.56 91 ASP A N 1
ATOM 695 C CA . ASP A 1 91 ? 1.412 -5.790 -12.118 1.00 75.56 91 ASP A CA 1
ATOM 696 C C . ASP A 1 91 ? 1.026 -4.542 -11.311 1.00 75.56 91 ASP A C 1
ATOM 698 O O . ASP A 1 91 ? 0.338 -4.610 -10.292 1.00 75.56 91 ASP A O 1
ATOM 702 N N . GLN A 1 92 ? 1.524 -3.379 -11.738 1.00 68.94 92 GLN A N 1
ATOM 703 C CA . GLN A 1 92 ? 1.283 -2.112 -11.041 1.00 68.94 92 GLN A CA 1
ATOM 704 C C . GLN A 1 92 ? -0.196 -1.704 -11.015 1.00 68.94 92 GLN A C 1
ATOM 706 O O . GLN A 1 92 ? -0.619 -1.061 -10.051 1.00 68.94 92 GLN A O 1
ATOM 711 N N . ALA A 1 93 ? -0.979 -2.068 -12.035 1.00 71.50 93 ALA A N 1
ATOM 712 C CA . ALA A 1 93 ? -2.394 -1.720 -12.097 1.00 71.50 93 ALA A CA 1
ATOM 713 C C . ALA A 1 93 ? -3.190 -2.539 -11.072 1.00 71.50 93 ALA A C 1
ATOM 715 O O . ALA A 1 93 ? -3.978 -1.981 -10.304 1.00 71.50 93 ALA A O 1
ATOM 716 N N . GLU A 1 94 ? -2.913 -3.842 -10.984 1.00 66.62 94 GLU A N 1
ATOM 717 C CA . GLU A 1 94 ? -3.511 -4.714 -9.969 1.00 66.62 94 GLU A CA 1
ATOM 718 C C . GLU A 1 94 ? -3.064 -4.348 -8.548 1.00 66.62 94 GLU A C 1
ATOM 720 O O . GLU A 1 94 ? -3.875 -4.371 -7.621 1.00 66.62 94 GLU A O 1
ATOM 725 N N . VAL A 1 95 ? -1.798 -3.959 -8.359 1.00 71.19 95 VAL A N 1
ATOM 726 C CA . VAL A 1 95 ? -1.282 -3.503 -7.058 1.00 71.19 95 VAL A CA 1
ATOM 727 C C . VAL A 1 95 ? -1.999 -2.240 -6.590 1.00 71.19 95 VAL A C 1
ATOM 729 O O . VAL A 1 95 ? -2.423 -2.189 -5.437 1.00 71.19 95 VAL A O 1
ATOM 732 N N . SER A 1 96 ? -2.171 -1.241 -7.461 1.00 74.25 96 SER A N 1
ATOM 733 C CA . SER A 1 96 ? -2.871 -0.001 -7.102 1.00 74.25 96 SER A CA 1
ATOM 734 C C . SER A 1 96 ? -4.325 -0.276 -6.716 1.00 74.25 96 SER A C 1
ATOM 736 O O . SER A 1 96 ? -4.775 0.157 -5.658 1.00 74.25 96 SER A O 1
ATOM 738 N N . ALA A 1 97 ? -5.038 -1.071 -7.518 1.00 73.62 97 ALA A N 1
ATOM 739 C CA . ALA A 1 97 ? -6.424 -1.432 -7.230 1.00 73.62 97 ALA A CA 1
ATOM 740 C C . ALA A 1 97 ? -6.559 -2.238 -5.923 1.00 73.62 97 ALA A C 1
ATOM 742 O O . ALA A 1 97 ? -7.484 -2.012 -5.138 1.00 73.62 97 ALA A O 1
ATOM 743 N N . ALA A 1 98 ? -5.625 -3.157 -5.660 1.00 73.75 98 ALA A N 1
ATOM 744 C CA . ALA A 1 98 ? -5.595 -3.940 -4.430 1.00 73.75 98 ALA A CA 1
ATOM 745 C C . ALA A 1 98 ? -5.278 -3.081 -3.193 1.00 73.75 98 ALA A C 1
ATOM 747 O O . ALA A 1 98 ? -5.841 -3.339 -2.127 1.00 73.75 98 ALA A O 1
ATOM 748 N N . MET A 1 99 ? -4.430 -2.052 -3.317 1.00 78.38 99 MET A N 1
ATOM 749 C CA . MET A 1 99 ? -4.181 -1.099 -2.229 1.00 78.38 99 MET A CA 1
ATOM 750 C C . MET A 1 99 ? -5.422 -0.262 -1.915 1.00 78.38 99 MET A C 1
ATOM 752 O O . MET A 1 99 ? -5.833 -0.232 -0.757 1.00 78.38 99 MET A O 1
ATOM 756 N N . ASP A 1 100 ? -6.075 0.318 -2.925 1.00 80.62 100 ASP A N 1
ATOM 757 C CA . ASP A 1 100 ? -7.289 1.130 -2.737 1.00 80.62 100 ASP A CA 1
ATOM 758 C C . ASP A 1 100 ? -8.438 0.317 -2.115 1.00 80.62 100 ASP A C 1
ATOM 760 O O . ASP A 1 100 ? -9.267 0.824 -1.352 1.00 80.62 100 ASP A O 1
ATOM 764 N N . ALA A 1 101 ? -8.526 -0.969 -2.461 1.00 75.75 101 ALA A N 1
ATOM 765 C CA . ALA A 1 101 ? -9.513 -1.891 -1.911 1.00 75.75 101 ALA A CA 1
ATOM 766 C C . ALA A 1 101 ? -9.177 -2.327 -0.473 1.00 75.75 101 ALA A C 1
ATOM 768 O O . ALA A 1 101 ? -10.088 -2.597 0.317 1.00 75.75 101 ALA A O 1
ATOM 769 N N . LEU A 1 102 ? -7.889 -2.423 -0.133 1.00 80.88 102 LEU A N 1
ATOM 770 C CA . LEU A 1 102 ? -7.412 -2.733 1.213 1.00 80.88 102 LEU A CA 1
ATOM 771 C C . LEU A 1 102 ? -7.599 -1.544 2.161 1.00 80.88 102 LEU A C 1
ATOM 773 O O . LEU A 1 102 ? -8.032 -1.733 3.297 1.00 80.88 102 LEU A O 1
ATOM 777 N N . GLU A 1 103 ? -7.292 -0.335 1.697 1.00 85.06 103 GLU A N 1
ATOM 778 C CA . GLU A 1 103 ? -7.425 0.899 2.470 1.00 85.06 103 GLU A CA 1
ATOM 779 C C . GLU A 1 103 ? -8.877 1.122 2.902 1.00 85.06 103 GLU A C 1
ATOM 781 O O . GLU A 1 103 ? -9.148 1.257 4.095 1.00 85.06 103 GLU A O 1
ATOM 786 N N . ARG A 1 104 ? -9.829 0.993 1.968 1.00 78.38 104 ARG A N 1
ATOM 787 C CA . ARG A 1 104 ? -11.266 1.084 2.274 1.00 78.38 104 ARG A CA 1
ATOM 788 C C . ARG A 1 104 ? -11.738 0.030 3.279 1.00 78.38 104 ARG A C 1
ATOM 790 O O . ARG A 1 104 ? -12.498 0.341 4.190 1.00 78.38 104 ARG A O 1
ATOM 797 N N . ALA A 1 105 ? -11.274 -1.216 3.162 1.00 78.44 105 ALA A N 1
ATOM 798 C CA . ALA A 1 105 ? -11.638 -2.270 4.113 1.00 78.44 105 ALA A CA 1
ATOM 799 C C . ALA A 1 105 ? -11.085 -1.996 5.527 1.00 78.44 105 ALA A C 1
ATOM 801 O O . ALA A 1 105 ? -11.775 -2.238 6.519 1.00 78.44 105 ALA A O 1
ATOM 802 N N . LYS A 1 106 ? -9.866 -1.445 5.629 1.00 80.88 106 LYS A N 1
ATOM 803 C CA . LYS A 1 106 ? -9.265 -1.023 6.906 1.00 80.88 106 LYS A CA 1
ATOM 804 C C . LYS A 1 106 ? -9.984 0.171 7.523 1.00 80.88 106 LYS A C 1
ATOM 806 O O . LYS A 1 106 ? -10.143 0.208 8.743 1.00 80.88 106 LYS A O 1
ATOM 811 N N . GLU A 1 107 ? -10.434 1.119 6.712 1.00 84.38 107 GLU A N 1
ATOM 812 C CA . GLU A 1 107 ? -11.203 2.272 7.180 1.00 84.38 107 GLU A CA 1
ATOM 813 C C . GLU A 1 107 ? -12.537 1.831 7.800 1.00 84.38 107 GLU A C 1
ATOM 815 O O . GLU A 1 107 ? -12.812 2.150 8.958 1.00 84.38 107 GLU A O 1
ATOM 820 N N . VAL A 1 108 ? -13.306 0.984 7.105 1.00 80.38 108 VAL A N 1
ATOM 821 C CA . VAL A 1 108 ? -14.565 0.419 7.632 1.00 80.38 108 VAL A CA 1
ATOM 822 C C . VAL A 1 108 ? -14.317 -0.406 8.901 1.00 80.38 108 VAL A C 1
ATOM 824 O O . VAL A 1 108 ? -15.088 -0.318 9.860 1.00 80.38 108 VAL A O 1
ATOM 827 N N . LEU A 1 109 ? -13.221 -1.174 8.952 1.00 80.81 109 LEU A N 1
ATOM 828 C CA . LEU A 1 109 ? -12.843 -1.939 10.143 1.00 80.81 109 LEU A CA 1
ATOM 829 C C . LEU A 1 109 ? -12.551 -1.018 11.325 1.00 80.81 109 LEU A C 1
ATOM 831 O O . LEU A 1 109 ? -13.039 -1.266 12.424 1.00 80.81 109 LEU A O 1
ATOM 835 N N . THR A 1 110 ? -11.810 0.062 11.094 1.00 81.94 110 THR A N 1
ATOM 836 C CA . THR A 1 110 ? -11.464 1.049 12.122 1.00 81.94 110 THR A CA 1
ATOM 837 C C . THR A 1 110 ? -12.716 1.741 12.658 1.00 81.94 110 THR A C 1
ATOM 839 O O . THR A 1 110 ? -12.876 1.856 13.872 1.00 81.94 110 THR A O 1
ATOM 842 N N . ILE A 1 111 ? -13.647 2.130 11.779 1.00 80.00 111 ILE A N 1
ATOM 843 C CA . ILE A 1 111 ? -14.929 2.739 12.166 1.00 80.00 111 ILE A CA 1
ATOM 844 C C . ILE A 1 111 ? -15.755 1.765 13.018 1.00 80.00 111 ILE A C 1
ATOM 846 O O . ILE A 1 111 ? -16.268 2.147 14.069 1.00 80.00 111 ILE A O 1
ATOM 850 N N . LYS A 1 112 ? -15.838 0.487 12.626 1.00 77.62 112 LYS A N 1
ATOM 851 C CA . LYS A 1 112 ? -16.555 -0.541 13.399 1.00 77.62 112 LYS A CA 1
ATOM 852 C C . LYS A 1 112 ? -15.890 -0.867 14.734 1.00 77.62 112 LYS A C 1
ATOM 854 O O . LYS A 1 112 ? -16.593 -1.055 15.723 1.00 77.62 112 LYS A O 1
ATOM 859 N N . GLN A 1 113 ? -14.560 -0.919 14.790 1.00 80.50 113 GLN A N 1
ATOM 860 C CA . GLN A 1 113 ? -13.820 -1.109 16.042 1.00 80.50 113 GLN A CA 1
ATOM 861 C C . GLN A 1 113 ? -14.025 0.068 16.992 1.00 80.50 113 GLN A C 1
ATOM 863 O O . GLN A 1 113 ? -14.285 -0.145 18.174 1.00 80.50 113 GLN A O 1
ATOM 868 N N . ALA A 1 114 ? -13.972 1.298 16.476 1.00 77.06 114 ALA A N 1
ATOM 869 C CA . ALA A 1 114 ? -14.252 2.497 17.254 1.00 77.06 114 ALA A CA 1
ATOM 870 C C . ALA A 1 114 ? -15.693 2.486 17.788 1.00 77.06 114 ALA A C 1
ATOM 872 O O . ALA A 1 114 ? -15.897 2.692 18.981 1.00 77.06 114 ALA A O 1
ATOM 873 N N . ALA A 1 115 ? -16.675 2.136 16.951 1.00 72.62 115 ALA A N 1
ATOM 874 C CA . ALA A 1 115 ? -18.071 1.997 17.363 1.00 72.62 115 ALA A CA 1
ATOM 875 C C . ALA A 1 115 ? -18.289 0.867 18.391 1.00 72.62 115 ALA A C 1
ATOM 877 O O . ALA A 1 115 ? -19.129 0.997 19.276 1.00 72.62 115 ALA A O 1
ATOM 878 N N . SER A 1 116 ? -17.514 -0.220 18.316 1.00 66.69 116 SER A N 1
ATOM 879 C CA . SER A 1 116 ? -17.562 -1.327 19.282 1.00 66.69 116 SER A CA 1
ATOM 880 C C . SER A 1 116 ? -16.827 -1.026 20.597 1.00 66.69 116 SER A C 1
ATOM 882 O O . SER A 1 116 ? -17.112 -1.675 21.601 1.00 66.69 116 SER A O 1
ATOM 884 N N . GLY A 1 117 ? -15.869 -0.093 20.597 1.00 62.53 117 GLY A N 1
ATOM 885 C CA . GLY A 1 117 ? -15.091 0.318 21.772 1.00 62.53 117 GLY A CA 1
ATOM 886 C C . GLY A 1 117 ? -15.668 1.526 22.519 1.00 62.53 117 GLY A C 1
ATOM 887 O O . GLY A 1 117 ? -15.366 1.722 23.693 1.00 62.53 117 GLY A O 1
ATOM 888 N N . GLN A 1 118 ? -16.532 2.318 21.879 1.00 44.56 118 GLN A N 1
ATOM 889 C CA . GLN A 1 118 ? -17.152 3.529 22.436 1.00 44.56 118 GLN A CA 1
ATOM 890 C C . GLN A 1 118 ? -18.425 3.221 23.256 1.00 44.56 118 GLN A C 1
ATOM 892 O O . GLN A 1 118 ? -19.446 3.896 23.138 1.00 44.56 118 GLN A O 1
ATOM 897 N N . GLY A 1 119 ? -18.360 2.168 24.073 1.00 46.66 119 GLY A N 1
ATOM 898 C CA . GLY A 1 119 ? -19.432 1.699 24.958 1.00 46.66 119 GLY A CA 1
ATOM 899 C C . GLY A 1 119 ? -18.935 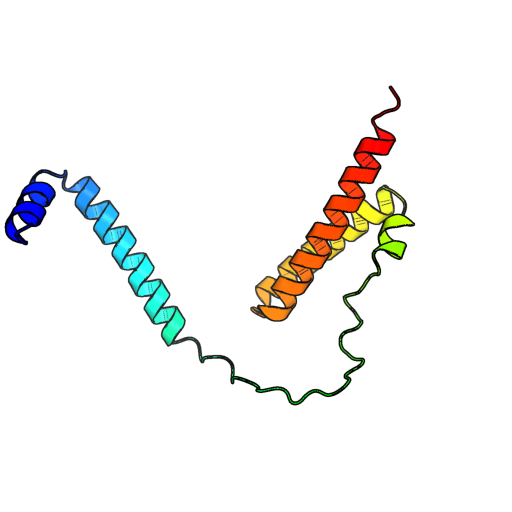1.188 26.316 1.00 46.66 119 GLY A C 1
ATOM 900 O O . GLY A 1 119 ? -19.630 0.395 26.946 1.00 46.66 119 GLY A O 1
ATOM 901 N N . SER A 1 120 ? -17.732 1.600 26.742 1.00 42.22 120 SER A N 1
ATOM 902 C CA . SER A 1 120 ? -17.274 1.516 28.141 1.00 42.22 120 SER A CA 1
ATOM 903 C C . SER A 1 120 ? -17.340 2.879 28.811 1.00 42.22 120 SER A C 1
ATOM 905 O O . SER A 1 120 ? -16.876 3.852 28.175 1.00 42.22 120 SER A O 1
#

Secondary structure (DSSP, 8-state):
--HHHHHHHHHTS-HHHHHHHHHHHHHHHHHHHHHHHSPPPP---------GGGGTT---HHHHHHS-HHHHHHHHHHHHHHHHHHHHHT-HHHHHHHHHHHHHHHHHHHHHHHHHHTT-

pLDDT: mean 70.56, std 12.06, range [42.22, 86.94]

Sequence (120 aa):
MRIGEIRDRWDHVSQQTKAIIAGGVLVIALGWIIYLLLPAPPVVLEPSGDDPAHSVFRTDLDTLEKMSLDELTAEVKAREAALIKANKATDQAEVSAAMDALERAKEVLTIKQAASGQGS